Protein AF-A0A172TF04-F1 (afdb_monomer)

Sequence (91 aa):
MLFEHQVKLVANNLCDFLSLFLCLKELYILERFDFYKTKEELLDDYELNFRKSILEREDEISLFSTEMTSRIKLRTIEDAYDYIMDLRYAI

Organism: NCBI:txid1178515

Secondary structure (DSSP, 8-state):
-HHHHHHHHHHHHHHHHHHHHHHHS-SGGGGGGGG-SSHHHHHHHIIIIIHHHHHHTHHHHHHHHHHHHHHS-PPP-S-HHHHHHHHHH--

pLDDT: mean 91.33, std 9.55, range [47.34, 97.88]

Radius of gyration: 14.73 Å; Cα contacts (8 Å, |Δi|>4): 39; chains: 1; bounding box: 27×43×32 Å

Solvent-accessible surface area (backbone atoms only — not comparable to full-atom values): 5418 Å² total; per-residue (Å²): 106,81,62,60,55,52,54,49,48,54,52,48,55,51,36,51,52,54,28,45,34,72,69,60,70,49,67,74,57,66,81,48,52,88,75,45,89,48,68,65,54,46,51,54,47,38,62,74,74,41,44,66,68,41,61,78,38,41,70,61,53,50,51,52,52,50,57,46,60,76,75,42,93,58,61,88,63,93,46,64,61,63,52,52,51,52,56,65,73,73,109

Foldseek 3Di:
DVVVVVVVVVVQVVLVLVLLCVVLVDNVLVVVLVVDPDPVVSVVCSVPPPPVVCVVCVVVSVVVNVVCVVPDVHDHDPDSNVVVVCVVVVD

Mean predicted aligned error: 4.15 Å

Structure (mmCIF, N/CA/C/O backbone):
data_AF-A0A172TF04-F1
#
_entry.id   AF-A0A172TF04-F1
#
loop_
_atom_site.group_PDB
_atom_site.id
_atom_site.type_symbol
_atom_site.label_atom_id
_atom_site.label_alt_id
_atom_site.label_comp_id
_atom_site.label_asym_id
_atom_site.label_entity_id
_atom_site.label_seq_id
_atom_site.pdbx_PDB_ins_code
_atom_site.Cartn_x
_atom_site.Cartn_y
_atom_site.Cartn_z
_atom_site.occupancy
_atom_site.B_iso_or_equiv
_atom_site.auth_seq_id
_atom_site.auth_comp_id
_atom_site.auth_asym_id
_atom_site.auth_atom_id
_atom_site.pdbx_PDB_model_num
ATOM 1 N N . MET A 1 1 ? -13.338 -27.173 -11.797 1.00 47.34 1 MET A N 1
ATOM 2 C CA . MET A 1 1 ? -14.486 -26.715 -12.629 1.00 47.34 1 MET A CA 1
ATOM 3 C C . MET A 1 1 ? -14.139 -25.366 -13.256 1.00 47.34 1 MET A C 1
ATOM 5 O O . MET A 1 1 ? -13.439 -24.610 -12.598 1.00 47.34 1 MET A O 1
ATOM 9 N N . LEU A 1 2 ? -14.601 -25.033 -14.472 1.00 52.88 2 LEU A N 1
ATOM 10 C CA . LEU A 1 2 ? -14.273 -23.755 -15.148 1.00 52.88 2 LEU A CA 1
ATOM 11 C C . LEU A 1 2 ? -14.566 -22.524 -14.257 1.00 52.88 2 LEU A C 1
ATOM 13 O O . LEU A 1 2 ? -13.758 -21.605 -14.162 1.00 52.88 2 LEU A O 1
ATOM 17 N N . PHE A 1 3 ? -15.678 -22.570 -13.518 1.00 59.28 3 PHE A N 1
ATOM 18 C CA . PHE A 1 3 ? -16.104 -21.512 -12.596 1.00 59.28 3 PHE A CA 1
ATOM 19 C C . PHE A 1 3 ? -15.281 -21.430 -11.307 1.00 59.28 3 PHE A C 1
ATOM 21 O O . PHE A 1 3 ? -15.132 -20.356 -10.739 1.00 59.28 3 PHE A O 1
ATOM 28 N N . GLU A 1 4 ? -14.699 -22.539 -10.853 1.00 71.69 4 GLU A N 1
ATOM 29 C CA . GLU A 1 4 ? -13.856 -22.553 -9.652 1.00 71.69 4 GLU A CA 1
ATOM 30 C C . GLU A 1 4 ? -12.585 -21.719 -9.863 1.00 71.69 4 GLU A C 1
ATOM 32 O O . GLU A 1 4 ? -12.097 -21.073 -8.940 1.00 71.69 4 GLU A O 1
ATOM 37 N N . HIS A 1 5 ? -12.074 -21.694 -11.096 1.00 82.00 5 HIS A N 1
ATOM 38 C CA . HIS A 1 5 ? -10.925 -20.876 -11.462 1.00 82.00 5 HIS A CA 1
ATOM 39 C C . HIS A 1 5 ? -11.280 -19.383 -11.520 1.00 82.00 5 HIS A C 1
ATOM 41 O O . HIS A 1 5 ? -10.546 -18.561 -10.981 1.00 82.00 5 HIS A O 1
ATOM 47 N N . GLN A 1 6 ? -12.438 -19.037 -12.091 1.00 88.00 6 GLN A N 1
ATOM 48 C CA . GLN A 1 6 ? -12.910 -17.650 -12.178 1.00 88.00 6 GLN A CA 1
ATOM 49 C C . GLN A 1 6 ? -13.224 -17.055 -10.801 1.00 88.00 6 GLN A C 1
ATOM 51 O O . GLN A 1 6 ? -12.799 -15.944 -10.505 1.00 88.00 6 GLN A O 1
ATOM 56 N N . VAL A 1 7 ? -13.909 -17.804 -9.929 1.00 87.69 7 VAL A N 1
ATOM 57 C CA . VAL A 1 7 ? -14.205 -17.355 -8.558 1.00 87.69 7 VAL A CA 1
ATOM 58 C C . VAL A 1 7 ? -12.914 -17.122 -7.770 1.00 87.69 7 VAL A C 1
ATOM 60 O O . VAL A 1 7 ? -12.795 -16.108 -7.087 1.00 87.69 7 VAL A O 1
ATOM 63 N N . LYS A 1 8 ? -11.921 -18.014 -7.903 1.00 88.56 8 LYS A N 1
ATOM 64 C CA . LYS A 1 8 ? -10.602 -17.833 -7.274 1.00 88.56 8 LYS A CA 1
ATOM 65 C C . LYS A 1 8 ? -9.869 -16.605 -7.812 1.00 88.56 8 LYS A C 1
ATOM 67 O O . LYS A 1 8 ? -9.299 -15.865 -7.022 1.00 88.56 8 LYS A O 1
ATOM 72 N N . LEU A 1 9 ? -9.910 -16.364 -9.123 1.00 89.50 9 LEU A N 1
ATOM 73 C CA . LEU A 1 9 ? -9.296 -15.183 -9.735 1.00 89.50 9 LEU A CA 1
ATOM 74 C C . LEU A 1 9 ? -9.916 -13.885 -9.203 1.00 89.50 9 LEU A C 1
ATOM 76 O O . LEU A 1 9 ? -9.193 -12.987 -8.785 1.00 89.50 9 LEU A O 1
ATOM 80 N N . VAL A 1 10 ? -11.250 -13.811 -9.158 1.00 92.00 10 VAL A N 1
ATOM 81 C CA . VAL A 1 10 ? -11.965 -12.649 -8.607 1.00 92.00 10 VAL A CA 1
ATOM 82 C C . VAL A 1 10 ? -11.603 -12.433 -7.137 1.00 92.00 10 VAL A C 1
ATOM 84 O O . VAL A 1 10 ? -11.304 -11.308 -6.744 1.00 92.00 10 VAL A O 1
ATOM 87 N N . ALA A 1 11 ? -11.586 -13.501 -6.334 1.00 90.81 11 ALA A N 1
ATOM 88 C CA . ALA A 1 11 ? -11.216 -13.418 -4.924 1.00 90.81 11 ALA A CA 1
ATOM 89 C C . ALA A 1 11 ? -9.773 -12.923 -4.730 1.00 90.81 11 ALA A C 1
ATOM 91 O O . ALA A 1 11 ? -9.538 -12.060 -3.889 1.00 90.81 11 ALA A O 1
ATOM 92 N N . ASN A 1 12 ? -8.824 -13.420 -5.528 1.00 90.38 12 ASN A N 1
ATOM 93 C CA . ASN A 1 12 ? -7.426 -12.995 -5.462 1.00 90.38 12 ASN A CA 1
ATOM 94 C C . ASN A 1 12 ? -7.267 -11.518 -5.832 1.00 90.38 12 ASN A C 1
ATOM 96 O O . ASN A 1 12 ? -6.668 -10.772 -5.066 1.00 90.38 12 ASN A O 1
ATOM 100 N N . ASN A 1 13 ? -7.870 -11.077 -6.938 1.00 91.81 13 ASN A N 1
ATOM 101 C CA . ASN A 1 13 ? -7.793 -9.678 -7.361 1.00 91.81 13 ASN A CA 1
ATOM 102 C C . ASN A 1 13 ? -8.408 -8.734 -6.316 1.00 91.81 13 ASN A C 1
ATOM 104 O O . ASN A 1 13 ? -7.882 -7.650 -6.076 1.00 91.81 13 ASN A O 1
ATOM 108 N N . LEU A 1 14 ? -9.502 -9.149 -5.666 1.00 93.44 14 LEU A N 1
ATOM 109 C CA . LEU A 1 14 ? -10.100 -8.379 -4.578 1.00 93.44 14 LEU A CA 1
ATOM 110 C C . LEU A 1 14 ? -9.166 -8.306 -3.362 1.00 93.44 14 LEU A C 1
ATOM 112 O O . LEU A 1 14 ? -8.993 -7.232 -2.795 1.00 93.44 14 LEU A O 1
ATOM 116 N N . CYS A 1 15 ? -8.544 -9.421 -2.973 1.00 93.19 15 CYS A N 1
ATOM 117 C CA . CYS A 1 15 ? -7.554 -9.428 -1.896 1.00 93.19 15 CYS A CA 1
ATOM 118 C C . CYS A 1 15 ? -6.362 -8.520 -2.218 1.00 93.19 15 CYS A C 1
ATOM 120 O O . CYS A 1 15 ? -5.951 -7.751 -1.357 1.00 93.19 15 CYS A O 1
ATOM 122 N N . ASP A 1 16 ? -5.843 -8.565 -3.446 1.00 93.31 16 ASP A N 1
ATOM 123 C CA . ASP A 1 16 ? -4.737 -7.713 -3.890 1.00 93.31 16 ASP A CA 1
ATOM 124 C C . ASP A 1 16 ? -5.109 -6.230 -3.817 1.00 93.31 16 ASP A C 1
ATOM 126 O O . ASP A 1 16 ? -4.340 -5.421 -3.302 1.00 93.31 16 ASP A O 1
ATOM 130 N N . PHE A 1 17 ? -6.312 -5.878 -4.272 1.00 94.69 17 PHE A N 1
ATOM 131 C CA . PHE A 1 17 ? -6.832 -4.515 -4.208 1.00 94.69 17 PHE A CA 1
ATOM 132 C C . PHE A 1 17 ? -6.948 -3.999 -2.767 1.00 94.69 17 PHE A C 1
ATOM 134 O O . PHE A 1 17 ? -6.522 -2.885 -2.464 1.00 94.69 17 PHE A O 1
ATOM 141 N N . LEU A 1 18 ? -7.479 -4.818 -1.855 1.00 95.00 18 LEU A N 1
ATOM 142 C CA . LEU A 1 18 ? -7.584 -4.461 -0.438 1.00 95.00 18 LEU A CA 1
ATOM 143 C C . LEU A 1 18 ? -6.206 -4.370 0.238 1.00 95.00 18 LEU A C 1
ATOM 145 O O . LEU A 1 18 ? -5.985 -3.486 1.064 1.00 95.00 18 LEU A O 1
ATOM 149 N N . SER A 1 19 ? -5.261 -5.236 -0.131 1.00 95.44 19 SER A N 1
ATOM 150 C CA . SER A 1 19 ? -3.871 -5.141 0.324 1.00 95.44 19 SER A CA 1
ATOM 151 C C . SER A 1 19 ? -3.195 -3.862 -0.175 1.00 95.44 19 SER A C 1
ATOM 153 O O . SER A 1 19 ? -2.517 -3.197 0.602 1.00 95.44 19 SER A O 1
ATOM 155 N N . LEU A 1 20 ? -3.420 -3.470 -1.431 1.00 95.56 20 LEU A N 1
ATOM 156 C CA . LEU A 1 20 ? -2.921 -2.207 -1.979 1.00 95.56 20 LEU A CA 1
ATOM 157 C C . LEU A 1 20 ? -3.494 -0.998 -1.239 1.00 95.56 20 LEU A C 1
ATOM 159 O O . LEU A 1 20 ? -2.748 -0.071 -0.923 1.00 95.56 20 LEU A O 1
ATOM 163 N N . PHE A 1 21 ? -4.786 -1.025 -0.894 1.00 95.38 21 PHE A N 1
ATOM 164 C CA . PHE A 1 21 ? -5.375 -0.000 -0.033 1.00 95.38 21 PHE A CA 1
ATOM 165 C C . PHE A 1 21 ? -4.663 0.087 1.322 1.00 95.38 21 PHE A C 1
ATOM 167 O O . PHE A 1 21 ? -4.405 1.189 1.788 1.00 95.38 21 PHE A O 1
ATOM 174 N N . LEU A 1 22 ? -4.305 -1.034 1.957 1.00 94.69 22 LEU A N 1
ATOM 175 C CA . LEU A 1 22 ? -3.581 -0.991 3.236 1.00 94.69 22 LEU A CA 1
ATOM 176 C C . LEU A 1 22 ? -2.197 -0.343 3.117 1.00 94.69 22 LEU A C 1
ATOM 178 O O . LEU A 1 22 ? -1.773 0.356 4.038 1.00 94.69 22 LEU A O 1
ATOM 182 N N . CYS A 1 23 ? -1.503 -0.560 1.999 1.00 94.94 23 CYS A N 1
ATOM 183 C CA . CYS A 1 23 ? -0.200 0.050 1.743 1.00 94.94 23 CYS A CA 1
ATOM 184 C C . CYS A 1 23 ? -0.319 1.555 1.477 1.00 94.94 23 CYS A C 1
ATOM 186 O O . CYS A 1 23 ? 0.437 2.348 2.032 1.00 94.94 23 CYS A O 1
ATOM 188 N N . LEU A 1 24 ? -1.259 1.938 0.613 1.00 95.50 24 LEU A N 1
ATOM 189 C CA . LEU A 1 24 ? -1.341 3.285 0.048 1.00 95.50 24 LEU A CA 1
ATOM 190 C C . LEU A 1 24 ? -2.281 4.203 0.829 1.00 95.50 24 LEU A C 1
ATOM 192 O O . LEU A 1 24 ? -2.146 5.416 0.759 1.00 95.50 24 LEU A O 1
ATOM 196 N N . LYS A 1 25 ? -3.261 3.645 1.543 1.00 95.69 25 LYS A N 1
ATOM 197 C CA . LYS A 1 25 ? -4.332 4.355 2.269 1.00 95.69 25 LYS A CA 1
ATOM 198 C C . LYS A 1 25 ? -5.186 5.294 1.403 1.00 95.69 25 LYS A C 1
ATOM 200 O O . LYS A 1 25 ? -6.060 5.986 1.916 1.00 95.69 25 LYS A O 1
ATOM 205 N N . GLU A 1 26 ? -4.959 5.290 0.094 1.00 94.56 26 GLU A N 1
ATOM 206 C CA . GLU A 1 26 ? -5.632 6.106 -0.902 1.00 94.56 26 GLU A CA 1
ATOM 207 C C . GLU A 1 26 ? -5.634 5.353 -2.234 1.00 94.56 26 GLU A C 1
ATOM 209 O O . GLU A 1 26 ? -4.582 4.986 -2.749 1.00 94.56 26 GLU A O 1
ATOM 214 N N . LEU A 1 27 ? -6.821 5.081 -2.775 1.00 91.38 27 LEU A N 1
ATOM 215 C CA . LEU A 1 27 ? -6.986 4.283 -3.992 1.00 91.38 27 LEU A CA 1
ATOM 216 C C . LEU A 1 27 ? -6.859 5.124 -5.257 1.00 91.38 27 LEU A C 1
ATOM 218 O O . LEU A 1 27 ? -6.448 4.591 -6.285 1.00 91.38 27 LEU A O 1
ATOM 222 N N . TYR A 1 28 ? -7.152 6.428 -5.194 1.00 92.06 28 TYR A N 1
ATOM 223 C CA . TYR A 1 28 ? -7.033 7.312 -6.360 1.00 92.06 28 TYR A CA 1
ATOM 224 C C . TYR A 1 28 ? -5.593 7.423 -6.879 1.00 92.06 28 TYR A C 1
ATOM 226 O O . TYR A 1 28 ? -5.377 7.773 -8.037 1.00 92.06 28 TYR A O 1
ATOM 234 N N . ILE A 1 29 ? -4.595 7.067 -6.065 1.00 94.81 29 ILE A N 1
ATOM 235 C CA . ILE A 1 29 ? -3.204 6.983 -6.518 1.00 94.81 29 ILE A CA 1
ATOM 236 C C . ILE A 1 29 ? -3.006 5.911 -7.605 1.00 94.81 29 ILE A C 1
ATOM 238 O O . ILE A 1 29 ? -2.130 6.058 -8.455 1.00 94.81 29 ILE A O 1
ATOM 242 N N . LEU A 1 30 ? -3.845 4.865 -7.639 1.00 93.38 30 LEU A N 1
ATOM 243 C CA . LEU A 1 30 ? -3.778 3.808 -8.653 1.00 93.38 30 LEU A CA 1
ATOM 244 C C . LEU A 1 30 ? -4.077 4.342 -10.060 1.00 93.38 30 LEU A C 1
ATOM 246 O O . LEU A 1 30 ? -3.491 3.865 -11.026 1.00 93.38 30 LEU A O 1
ATOM 250 N N . GLU A 1 31 ? -4.916 5.374 -10.188 1.00 93.12 31 GLU A N 1
ATOM 251 C CA . GLU A 1 31 ? -5.211 6.025 -11.477 1.00 93.12 31 GLU A CA 1
ATOM 252 C C . GLU A 1 31 ? -4.018 6.823 -12.025 1.00 93.12 31 GLU A C 1
ATOM 254 O O . GLU A 1 31 ? -3.997 7.212 -13.192 1.00 93.12 31 GLU A O 1
ATOM 259 N N . ARG A 1 32 ? -3.014 7.080 -11.182 1.00 93.81 32 ARG A N 1
ATOM 260 C CA . ARG A 1 32 ? -1.835 7.889 -11.507 1.00 93.81 32 ARG A CA 1
ATOM 261 C C . ARG A 1 32 ? -0.578 7.046 -11.703 1.00 93.81 32 ARG A C 1
ATOM 263 O O . ARG A 1 32 ? 0.454 7.589 -12.091 1.00 93.81 32 ARG A O 1
ATOM 270 N N . PHE A 1 33 ? -0.668 5.727 -11.510 1.00 92.25 33 PHE A N 1
ATOM 271 C CA . PHE A 1 33 ? 0.479 4.822 -11.590 1.00 92.25 33 PHE A CA 1
ATOM 272 C C . PHE A 1 33 ? 1.151 4.783 -12.963 1.00 92.25 33 PHE A C 1
ATOM 274 O O . PHE A 1 33 ? 2.336 4.470 -13.069 1.00 92.25 33 PHE A O 1
ATOM 281 N N . ASP A 1 34 ? 0.426 5.119 -14.029 1.00 90.19 34 ASP A N 1
ATOM 282 C CA . ASP A 1 34 ? 0.978 5.231 -15.385 1.00 90.19 34 ASP A CA 1
ATOM 283 C C . ASP A 1 34 ? 1.947 6.406 -15.555 1.00 90.19 34 ASP A C 1
ATOM 285 O O . ASP A 1 34 ? 2.746 6.412 -16.491 1.00 90.19 34 ASP A O 1
ATOM 289 N N . PHE A 1 35 ? 1.931 7.373 -14.636 1.00 91.81 35 PHE A N 1
ATOM 290 C CA . PHE A 1 35 ? 2.860 8.498 -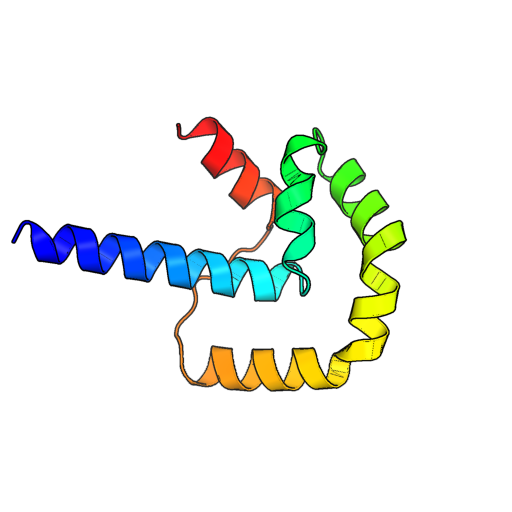14.651 1.00 91.81 35 PHE A CA 1
ATOM 291 C C . PHE A 1 35 ? 4.173 8.204 -13.924 1.00 91.81 35 PHE A C 1
ATOM 293 O O . PHE A 1 35 ? 5.170 8.851 -14.239 1.00 91.81 35 PHE A O 1
ATOM 300 N N . TYR A 1 36 ? 4.191 7.237 -12.999 1.00 94.56 36 TYR A N 1
ATOM 301 C CA . TYR A 1 36 ? 5.384 6.899 -12.226 1.00 94.56 36 TYR A CA 1
ATOM 302 C C . TYR A 1 36 ? 6.276 5.919 -12.999 1.00 94.56 36 TYR A C 1
ATOM 304 O O . TYR A 1 36 ? 5.881 4.801 -13.344 1.00 94.56 36 TYR A O 1
ATOM 312 N N . LYS A 1 37 ? 7.502 6.355 -13.265 1.00 93.56 37 LYS A N 1
ATOM 313 C CA . LYS A 1 37 ? 8.612 5.584 -13.835 1.00 93.56 37 LYS A CA 1
ATOM 314 C C . LYS A 1 37 ? 9.591 5.123 -12.767 1.00 93.56 37 LYS A C 1
ATOM 316 O O . LYS A 1 37 ? 10.326 4.163 -13.002 1.00 93.56 37 LYS A O 1
ATOM 321 N N . THR A 1 38 ? 9.636 5.827 -11.639 1.00 95.88 38 THR A N 1
ATOM 322 C CA . THR A 1 38 ? 10.441 5.450 -10.478 1.00 95.88 38 THR A CA 1
ATOM 323 C C . THR A 1 38 ? 9.613 5.498 -9.200 1.00 95.88 38 THR A C 1
ATOM 325 O O . THR A 1 38 ? 8.550 6.120 -9.134 1.00 95.88 38 THR A O 1
ATOM 328 N N . LYS A 1 39 ? 10.118 4.830 -8.163 1.00 96.25 39 LYS A N 1
ATOM 329 C CA . LYS A 1 39 ? 9.499 4.816 -6.839 1.00 96.25 39 LYS A CA 1
ATOM 330 C C . LYS A 1 39 ? 9.520 6.198 -6.188 1.00 96.25 39 LYS A C 1
ATOM 332 O O . LYS A 1 39 ? 8.587 6.561 -5.484 1.00 96.25 39 LYS A O 1
ATOM 337 N N . GLU A 1 40 ? 10.567 6.976 -6.438 1.00 97.69 40 GLU A N 1
ATOM 338 C CA . GLU A 1 40 ? 10.697 8.349 -5.950 1.00 97.69 40 GLU A CA 1
ATOM 339 C C . GLU A 1 40 ? 9.584 9.240 -6.505 1.00 97.69 40 GLU A C 1
ATOM 341 O O . GLU A 1 40 ? 8.989 9.990 -5.743 1.00 97.69 40 GLU A O 1
ATOM 346 N N . GLU A 1 41 ? 9.225 9.096 -7.785 1.00 97.56 41 GLU A N 1
ATOM 347 C CA . GLU A 1 41 ? 8.118 9.857 -8.381 1.00 97.56 41 GLU A CA 1
ATOM 348 C C . GLU A 1 41 ? 6.771 9.547 -7.704 1.00 97.56 41 GLU A C 1
ATOM 350 O O . GLU A 1 41 ? 5.974 10.459 -7.479 1.00 97.56 41 GLU A O 1
ATOM 355 N N . LEU A 1 42 ? 6.528 8.282 -7.332 1.00 97.06 42 LEU A N 1
ATOM 356 C CA . LEU A 1 42 ? 5.358 7.900 -6.533 1.00 97.06 42 LEU A CA 1
ATOM 357 C C . LEU A 1 42 ? 5.394 8.558 -5.148 1.00 97.06 42 LEU A C 1
ATOM 359 O O . LEU A 1 42 ? 4.377 9.079 -4.696 1.00 97.06 42 LEU A O 1
ATOM 363 N N . LEU A 1 43 ? 6.535 8.503 -4.457 1.00 97.06 43 LEU A N 1
ATOM 364 C CA . LEU A 1 43 ? 6.673 9.039 -3.100 1.00 97.06 43 LEU A CA 1
ATOM 365 C C . LEU A 1 43 ? 6.515 10.562 -3.070 1.00 97.06 43 LEU A C 1
ATOM 367 O O . LEU A 1 43 ? 5.799 11.081 -2.215 1.00 97.06 43 LEU A O 1
ATOM 371 N N . ASP A 1 44 ? 7.123 11.267 -4.022 1.00 97.88 44 ASP A N 1
ATOM 372 C CA . ASP A 1 44 ? 6.987 12.715 -4.158 1.00 97.88 44 ASP A CA 1
ATOM 373 C C . ASP A 1 44 ? 5.520 13.097 -4.385 1.00 97.88 44 ASP A C 1
ATOM 375 O O . ASP A 1 44 ? 4.991 13.995 -3.727 1.00 97.88 44 ASP A O 1
ATOM 379 N N . ASP A 1 45 ? 4.825 12.380 -5.269 1.00 97.06 45 ASP A N 1
ATOM 380 C CA . ASP A 1 45 ? 3.413 12.622 -5.540 1.00 97.06 45 ASP A CA 1
ATOM 381 C C . ASP A 1 45 ? 2.502 12.275 -4.352 1.00 97.06 45 ASP A C 1
ATOM 383 O O . ASP A 1 45 ? 1.552 13.007 -4.056 1.00 97.06 45 ASP A O 1
ATOM 387 N N . TYR A 1 46 ? 2.814 11.188 -3.645 1.00 97.12 46 TYR A N 1
ATOM 388 C CA . TYR A 1 46 ? 2.152 10.786 -2.408 1.00 97.12 46 TYR A CA 1
ATOM 389 C C . TYR A 1 46 ? 2.215 11.896 -1.359 1.00 97.12 46 TYR A C 1
ATOM 391 O O . TYR A 1 46 ? 1.181 12.321 -0.831 1.00 97.12 46 TYR A O 1
ATOM 399 N N . GLU A 1 47 ? 3.416 12.406 -1.094 1.00 97.62 47 GLU A N 1
ATOM 400 C CA . GLU A 1 47 ? 3.640 13.483 -0.134 1.00 97.62 47 GLU A CA 1
ATOM 401 C C . GLU A 1 47 ? 2.924 14.773 -0.546 1.00 97.62 47 GLU A C 1
ATOM 403 O O . GLU A 1 47 ? 2.315 15.436 0.299 1.00 97.62 47 GLU A O 1
ATOM 408 N N . LEU A 1 48 ? 2.957 15.118 -1.836 1.00 97.38 48 LEU A N 1
ATOM 409 C CA . LEU A 1 48 ? 2.431 16.390 -2.326 1.00 97.38 48 LEU A CA 1
ATOM 410 C C . LEU A 1 48 ? 0.899 16.415 -2.423 1.00 97.38 48 LEU A C 1
ATOM 412 O O . LEU A 1 48 ? 0.287 17.442 -2.127 1.00 97.38 48 LEU A O 1
ATOM 416 N N . ASN A 1 49 ? 0.278 15.307 -2.839 1.00 96.56 49 ASN A N 1
ATOM 417 C CA . ASN A 1 49 ? -1.131 15.293 -3.246 1.00 96.56 49 ASN A CA 1
ATOM 418 C C . ASN A 1 49 ? -2.049 14.453 -2.353 1.00 96.56 49 ASN A C 1
ATOM 420 O O . ASN A 1 49 ? -3.254 14.702 -2.334 1.00 96.56 49 ASN A O 1
ATOM 424 N N . PHE A 1 50 ? -1.517 13.489 -1.598 1.00 96.50 50 PHE A N 1
ATOM 425 C CA . PHE A 1 50 ? -2.348 12.517 -0.879 1.00 96.50 50 PHE A CA 1
ATOM 426 C C . PHE A 1 50 ? -2.129 12.529 0.632 1.00 96.50 50 PHE A C 1
ATOM 428 O O . PHE A 1 50 ? -3.079 12.382 1.400 1.00 96.50 50 PHE A O 1
ATOM 435 N N . ARG A 1 51 ? -0.904 12.782 1.097 1.00 97.12 51 ARG A N 1
ATOM 436 C CA . ARG A 1 51 ? -0.571 12.668 2.520 1.00 97.12 51 ARG A CA 1
ATOM 437 C C . ARG A 1 51 ? -1.463 13.502 3.434 1.00 97.12 51 ARG A C 1
ATOM 439 O O . ARG A 1 51 ? -1.888 13.009 4.475 1.00 97.12 51 ARG A O 1
ATOM 446 N N . LYS A 1 52 ? -1.758 14.751 3.066 1.00 97.31 52 LYS A N 1
ATOM 447 C CA . LYS A 1 52 ? -2.593 15.630 3.897 1.00 97.31 52 LYS A CA 1
ATOM 448 C C . L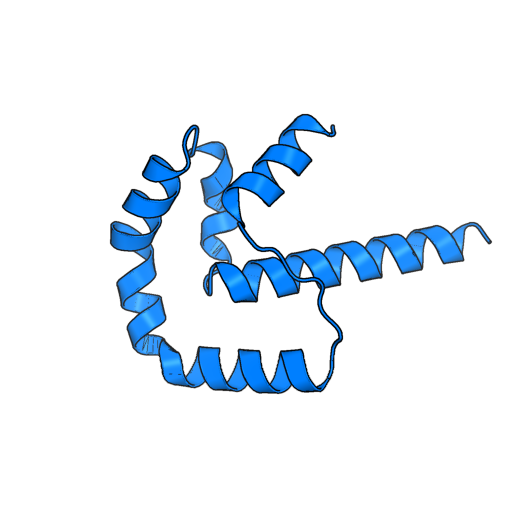YS A 1 52 ? -3.996 15.049 4.106 1.00 97.31 52 LYS A C 1
ATOM 450 O O . LYS A 1 52 ? -4.442 14.967 5.245 1.00 97.31 52 LYS A O 1
ATOM 455 N N . SER A 1 53 ? -4.663 14.612 3.038 1.00 95.81 53 SER A N 1
ATOM 456 C CA . SER A 1 53 ? -6.023 14.061 3.126 1.00 95.81 53 SER A CA 1
ATOM 457 C C . SER A 1 53 ? -6.060 12.692 3.811 1.00 95.81 53 SER A C 1
ATOM 459 O O . SER A 1 53 ? -7.072 12.327 4.407 1.00 95.81 53 SER A O 1
ATOM 461 N N . ILE A 1 54 ? -4.970 11.923 3.733 1.00 96.81 54 ILE A N 1
ATOM 462 C CA . ILE A 1 54 ? -4.807 10.669 4.477 1.00 96.81 54 ILE A CA 1
ATOM 463 C C . ILE A 1 54 ? -4.681 10.957 5.975 1.00 96.81 54 ILE A C 1
ATOM 465 O O . ILE A 1 54 ? -5.371 10.321 6.764 1.00 96.81 54 ILE A O 1
ATOM 469 N N . LEU A 1 55 ? -3.855 11.933 6.370 1.00 97.38 55 LEU A N 1
ATOM 470 C CA . LEU A 1 55 ? -3.702 12.331 7.775 1.00 97.38 55 LEU A CA 1
ATOM 471 C C . LEU A 1 55 ? -5.009 12.878 8.362 1.00 97.38 55 LEU A C 1
ATOM 473 O O . LEU A 1 55 ? -5.368 12.541 9.483 1.00 97.38 55 LEU A O 1
ATOM 477 N N . GLU A 1 56 ? -5.758 13.673 7.595 1.00 97.88 56 GLU A N 1
ATOM 478 C CA . GLU A 1 56 ? -7.069 14.192 8.017 1.00 97.88 56 GLU A CA 1
ATOM 479 C C . GLU A 1 56 ? -8.111 13.084 8.264 1.00 97.88 56 GLU A C 1
ATOM 481 O O . GLU A 1 56 ? -9.068 13.307 9.002 1.00 97.88 56 GLU A O 1
ATOM 486 N N . ARG A 1 57 ? -7.922 11.893 7.679 1.00 96.56 57 ARG A N 1
ATOM 487 C CA . ARG A 1 57 ? -8.815 10.726 7.800 1.00 96.56 57 ARG A CA 1
ATOM 488 C C . ARG A 1 57 ? -8.151 9.542 8.509 1.00 96.56 57 ARG A C 1
ATOM 490 O O . ARG A 1 57 ? -8.624 8.413 8.385 1.00 96.56 57 ARG A O 1
ATOM 497 N N . GLU A 1 58 ? -7.048 9.763 9.224 1.00 96.31 58 GLU A N 1
ATOM 498 C CA . GLU A 1 58 ? -6.229 8.675 9.767 1.00 96.31 58 GLU A CA 1
ATOM 499 C C . GLU A 1 58 ? -7.025 7.760 10.707 1.00 96.31 58 GLU A C 1
ATOM 501 O O . GLU A 1 58 ? -6.924 6.538 10.593 1.00 96.31 58 GLU A O 1
ATOM 506 N N . ASP A 1 59 ? -7.875 8.331 11.562 1.00 97.00 59 ASP A N 1
A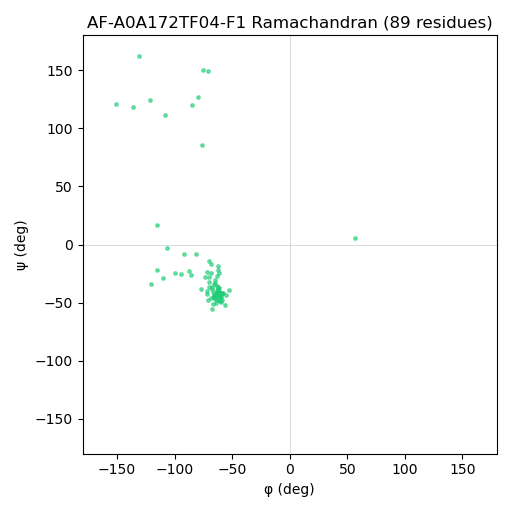TOM 507 C CA . ASP A 1 59 ? -8.722 7.572 12.487 1.00 97.00 59 ASP A CA 1
ATOM 508 C C . ASP A 1 59 ? -9.712 6.658 11.746 1.00 97.00 59 ASP A C 1
ATOM 510 O O . ASP A 1 59 ? -9.863 5.482 12.085 1.00 97.00 59 ASP A O 1
ATOM 514 N N . GLU A 1 60 ? -10.352 7.172 10.693 1.00 96.44 60 GLU A N 1
ATOM 515 C CA . GLU A 1 60 ? -11.300 6.416 9.866 1.00 96.44 60 GLU A CA 1
ATOM 516 C C . GLU A 1 60 ? -10.592 5.289 9.106 1.00 96.44 60 GLU A C 1
ATOM 518 O O . GLU A 1 60 ? -11.044 4.140 9.107 1.00 96.44 60 GLU A O 1
ATOM 523 N N . ILE A 1 61 ? -9.444 5.603 8.499 1.00 96.38 61 ILE A N 1
ATOM 524 C CA . ILE A 1 61 ? -8.611 4.644 7.770 1.00 96.38 61 ILE A CA 1
ATOM 525 C C . ILE A 1 61 ? -8.099 3.557 8.719 1.00 96.38 61 ILE A C 1
ATOM 527 O O . ILE A 1 61 ? -8.099 2.379 8.357 1.00 96.38 61 ILE A O 1
ATOM 531 N N . SER A 1 62 ? -7.685 3.923 9.932 1.00 96.00 62 SER A N 1
ATOM 532 C CA . SER A 1 62 ? -7.188 2.999 10.954 1.00 96.00 62 SER A CA 1
ATOM 533 C C . SER A 1 62 ? -8.283 2.049 11.439 1.00 96.00 62 SER A C 1
ATOM 535 O O . SER A 1 62 ? -8.075 0.830 11.492 1.00 96.00 62 SER A O 1
ATOM 537 N N . LEU A 1 63 ? -9.480 2.579 11.711 1.00 96.19 63 LEU A N 1
ATOM 538 C CA . LEU A 1 63 ? -10.647 1.778 12.072 1.00 96.19 63 LEU A CA 1
ATOM 539 C C . LEU A 1 63 ? -10.994 0.783 10.958 1.00 96.19 63 LEU A C 1
ATOM 541 O O . LEU A 1 63 ? -11.126 -0.415 11.214 1.00 96.19 63 LEU A O 1
ATOM 545 N N . PHE A 1 64 ? -11.082 1.261 9.715 1.00 93.44 64 PHE A N 1
ATOM 546 C CA . PHE A 1 64 ? -11.389 0.416 8.565 1.00 93.44 64 PHE A CA 1
ATOM 547 C C . PHE A 1 64 ? -10.317 -0.659 8.335 1.00 93.44 64 PHE A C 1
ATOM 549 O O . PHE A 1 64 ? -10.645 -1.829 8.144 1.00 93.44 64 PHE A O 1
ATOM 556 N N . SER A 1 65 ? -9.037 -0.292 8.417 1.00 94.31 65 SER A N 1
ATOM 557 C CA . SER A 1 65 ? -7.910 -1.219 8.248 1.00 94.31 65 SER A CA 1
ATOM 558 C C . SER A 1 65 ? -7.916 -2.318 9.311 1.00 94.31 65 SER A C 1
ATOM 560 O O . SER A 1 65 ? -7.683 -3.490 9.003 1.00 94.31 65 SER A O 1
ATOM 562 N N . THR A 1 66 ? -8.234 -1.960 10.556 1.00 95.19 66 T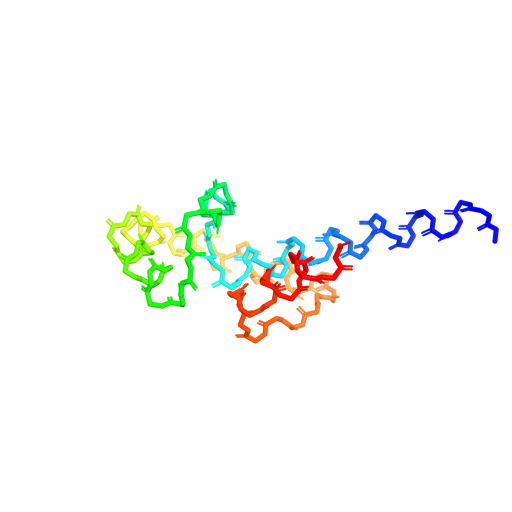HR A N 1
ATOM 563 C CA . THR A 1 66 ? -8.332 -2.904 11.676 1.00 95.19 66 THR A CA 1
ATOM 564 C C . THR A 1 66 ? -9.493 -3.876 11.479 1.00 95.19 66 THR A C 1
ATOM 566 O O . THR A 1 66 ? -9.304 -5.093 11.523 1.00 95.19 66 THR A O 1
ATOM 569 N N . GLU A 1 67 ? -10.691 -3.366 11.190 1.00 94.50 67 GLU A N 1
ATOM 570 C CA . GLU A 1 67 ? -11.863 -4.213 10.948 1.00 94.50 67 GLU A CA 1
ATOM 571 C C . GLU A 1 67 ? -11.652 -5.144 9.750 1.00 94.50 67 GLU A C 1
ATOM 573 O O . GLU A 1 67 ? -11.965 -6.335 9.823 1.00 94.50 67 GLU A O 1
ATOM 578 N N . MET A 1 68 ? -11.059 -4.636 8.670 1.00 93.25 68 MET A N 1
ATOM 579 C CA . MET A 1 68 ? -10.777 -5.413 7.468 1.00 93.25 68 MET A CA 1
ATOM 580 C C . MET A 1 68 ? -9.783 -6.549 7.736 1.00 93.25 68 MET A C 1
ATOM 582 O O . MET A 1 68 ? -10.068 -7.705 7.413 1.00 93.25 68 MET A O 1
ATOM 586 N N . THR A 1 69 ? -8.645 -6.250 8.366 1.00 92.94 69 THR A N 1
ATOM 587 C CA . THR A 1 69 ? -7.603 -7.251 8.663 1.00 92.94 69 THR A CA 1
ATOM 588 C C . THR A 1 69 ? -8.036 -8.276 9.714 1.00 92.94 69 THR A C 1
ATOM 590 O O . THR A 1 69 ? -7.554 -9.407 9.695 1.00 92.94 69 THR A O 1
ATOM 593 N N . SER A 1 70 ? -8.996 -7.939 10.584 1.00 94.44 70 SER A N 1
ATOM 594 C CA . SER A 1 70 ? -9.568 -8.887 11.552 1.00 94.44 70 SER A CA 1
ATOM 595 C C . SER A 1 70 ? -10.475 -9.954 10.918 1.00 94.44 70 SER A C 1
ATOM 597 O O . SER A 1 70 ? -10.657 -11.031 11.487 1.00 94.44 70 SER A O 1
ATOM 599 N N . ARG A 1 71 ? -11.046 -9.672 9.737 1.00 92.81 71 ARG A N 1
ATOM 600 C CA . ARG A 1 71 ? -12.059 -10.519 9.075 1.00 92.81 71 ARG A CA 1
ATOM 601 C C . ARG A 1 71 ? -11.542 -11.209 7.822 1.00 92.81 71 ARG A C 1
ATOM 603 O O . ARG A 1 71 ? -12.042 -12.274 7.463 1.00 92.81 71 ARG A O 1
ATOM 610 N N . ILE A 1 72 ? -10.578 -10.598 7.140 1.00 90.12 72 ILE A N 1
ATOM 611 C CA . ILE A 1 72 ? -10.073 -11.059 5.851 1.00 90.12 72 ILE A CA 1
ATOM 612 C C . ILE A 1 72 ? -8.580 -11.329 5.983 1.00 90.12 72 ILE A C 1
ATOM 614 O O . ILE A 1 72 ? -7.800 -10.448 6.340 1.00 90.12 72 ILE A O 1
ATOM 618 N N . LYS A 1 73 ? -8.167 -12.554 5.641 1.00 89.44 73 LYS A N 1
ATOM 619 C CA . LYS A 1 73 ? -6.749 -12.895 5.529 1.00 89.44 73 LYS A CA 1
ATOM 620 C C . LYS A 1 73 ? -6.199 -12.326 4.224 1.00 89.44 73 LYS A C 1
ATOM 622 O O . LYS A 1 73 ? -6.182 -13.004 3.198 1.00 89.44 73 LYS A O 1
ATOM 627 N N . LEU A 1 74 ? -5.786 -11.069 4.283 1.00 90.06 74 LEU A N 1
ATOM 628 C CA . LEU A 1 74 ? -5.148 -10.380 3.173 1.00 90.06 74 LEU A CA 1
ATOM 629 C C . LEU A 1 74 ? -3.702 -10.848 3.005 1.00 90.06 74 LEU A C 1
ATOM 631 O O . LEU A 1 74 ? -3.036 -11.244 3.965 1.00 90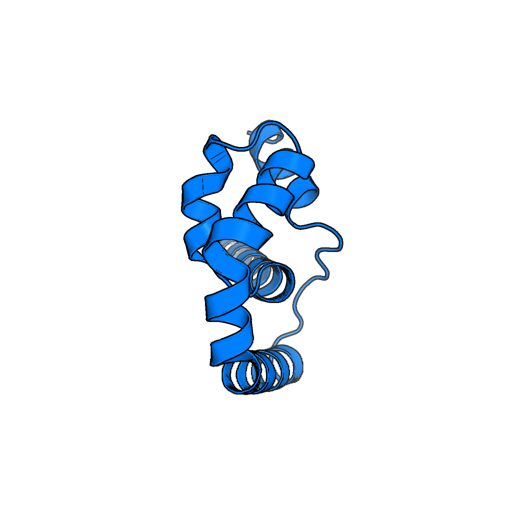.06 74 LEU A O 1
ATOM 635 N N . ARG A 1 75 ? -3.219 -10.815 1.763 1.00 88.38 75 ARG A N 1
ATOM 636 C CA . ARG A 1 75 ? -1.795 -11.007 1.479 1.00 88.38 75 ARG A CA 1
ATOM 637 C C . ARG A 1 75 ? -1.018 -9.785 1.961 1.00 88.38 75 ARG A C 1
ATOM 639 O O . ARG A 1 75 ? -1.515 -8.661 1.889 1.00 88.38 75 ARG A O 1
ATOM 646 N N . THR A 1 76 ? 0.222 -9.991 2.371 1.00 89.56 76 THR A N 1
ATOM 647 C CA . THR A 1 76 ? 1.137 -8.876 2.604 1.00 89.56 76 THR A CA 1
ATOM 648 C C . THR A 1 76 ? 1.693 -8.409 1.264 1.00 89.56 76 THR A C 1
ATOM 650 O O . THR A 1 76 ? 2.201 -9.218 0.486 1.00 89.56 76 THR A O 1
ATOM 653 N N . ILE A 1 77 ? 1.566 -7.115 0.989 1.00 94.38 77 ILE A N 1
ATOM 654 C CA . ILE A 1 77 ? 2.310 -6.423 -0.063 1.00 94.38 77 ILE A CA 1
ATOM 655 C C . ILE A 1 77 ? 3.322 -5.552 0.677 1.00 94.38 77 ILE A C 1
ATOM 657 O O . ILE A 1 77 ? 2.935 -4.651 1.415 1.00 94.38 77 ILE A O 1
ATOM 661 N N . GLU 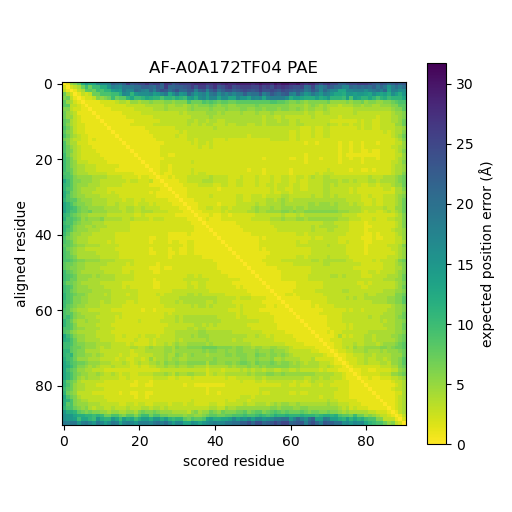A 1 78 ? 4.605 -5.892 0.564 1.00 91.06 78 GLU A N 1
ATOM 662 C CA . GLU A 1 78 ? 5.674 -5.153 1.249 1.00 91.06 78 GLU A CA 1
ATOM 663 C C . GLU A 1 78 ? 5.888 -3.785 0.607 1.00 91.06 78 GLU A C 1
ATOM 665 O O . GLU A 1 78 ? 6.051 -2.789 1.308 1.00 91.06 78 GLU A O 1
ATOM 670 N N . ASP A 1 79 ? 5.815 -3.745 -0.723 1.00 94.12 79 ASP A N 1
ATOM 671 C CA . ASP A 1 79 ? 5.981 -2.537 -1.505 1.00 94.12 79 ASP A CA 1
ATOM 672 C C . ASP A 1 79 ? 4.928 -2.450 -2.613 1.00 94.12 79 ASP A C 1
ATOM 674 O O . ASP A 1 79 ? 4.842 -3.315 -3.486 1.00 94.12 79 ASP A O 1
ATOM 678 N N . ALA A 1 80 ? 4.092 -1.413 -2.554 1.00 94.25 80 ALA A N 1
ATOM 679 C CA . ALA A 1 80 ? 3.017 -1.223 -3.521 1.00 94.25 80 ALA A CA 1
ATOM 680 C C . ALA A 1 80 ? 3.539 -0.844 -4.913 1.00 94.25 80 ALA A C 1
ATOM 682 O O . ALA A 1 80 ? 2.925 -1.229 -5.907 1.00 94.25 80 ALA A O 1
ATOM 683 N N . TYR A 1 81 ? 4.657 -0.112 -4.991 1.00 95.56 81 TYR A N 1
ATOM 684 C CA . TYR A 1 81 ? 5.253 0.271 -6.266 1.00 95.56 81 TYR A CA 1
ATOM 685 C C . TYR A 1 81 ? 5.795 -0.957 -6.982 1.00 95.56 81 TYR A C 1
ATOM 687 O O . TYR A 1 81 ? 5.365 -1.242 -8.099 1.00 95.56 81 TYR A O 1
ATOM 695 N N . ASP A 1 82 ? 6.665 -1.716 -6.314 1.00 94.88 82 ASP A N 1
ATOM 696 C CA . ASP A 1 82 ? 7.279 -2.905 -6.907 1.00 94.88 82 ASP A CA 1
ATOM 697 C C . ASP A 1 82 ? 6.199 -3.915 -7.317 1.00 94.88 82 ASP A C 1
ATOM 699 O O . ASP A 1 82 ? 6.212 -4.423 -8.436 1.00 94.88 82 ASP A O 1
ATOM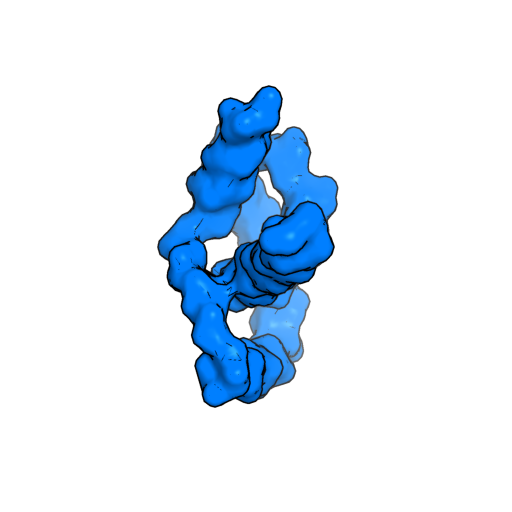 703 N N . TYR A 1 83 ? 5.179 -4.106 -6.471 1.00 94.62 83 TYR A N 1
ATOM 704 C CA . TYR A 1 83 ? 4.059 -4.990 -6.779 1.00 94.62 83 TYR A CA 1
ATOM 705 C C . TYR A 1 83 ? 3.296 -4.599 -8.054 1.00 94.62 83 TYR A C 1
ATOM 707 O O . TYR A 1 83 ? 3.006 -5.451 -8.895 1.00 94.62 83 TYR A O 1
ATOM 715 N N . ILE A 1 84 ? 2.945 -3.319 -8.210 1.00 93.44 84 ILE A N 1
ATOM 716 C CA . ILE A 1 84 ? 2.196 -2.851 -9.384 1.00 93.44 84 ILE A CA 1
ATOM 717 C C . ILE A 1 84 ? 3.076 -2.882 -10.638 1.00 93.44 84 ILE A C 1
ATOM 719 O O . ILE A 1 84 ? 2.594 -3.229 -11.719 1.00 93.44 84 ILE A O 1
ATOM 723 N N . MET A 1 85 ? 4.365 -2.568 -10.509 1.00 91.94 85 MET A N 1
ATOM 724 C CA . MET A 1 85 ? 5.302 -2.640 -11.628 1.00 91.94 85 MET A CA 1
ATOM 725 C C . MET A 1 85 ? 5.516 -4.081 -12.099 1.00 91.94 85 MET A C 1
ATOM 727 O O . MET A 1 85 ? 5.491 -4.323 -13.305 1.00 91.94 85 MET A O 1
ATOM 731 N N . ASP A 1 86 ? 5.625 -5.046 -11.185 1.00 91.94 86 ASP A N 1
ATOM 732 C CA . ASP A 1 86 ? 5.688 -6.469 -11.532 1.00 91.94 86 ASP A CA 1
ATOM 733 C C . ASP A 1 86 ? 4.443 -6.912 -12.311 1.00 91.94 86 ASP A C 1
ATOM 735 O O . ASP A 1 86 ? 4.559 -7.595 -13.329 1.00 91.94 86 ASP A O 1
ATOM 739 N N . LEU A 1 87 ? 3.247 -6.474 -11.896 1.00 88.88 87 LEU A N 1
ATOM 740 C CA . LEU A 1 87 ? 2.006 -6.745 -12.629 1.00 88.88 87 LEU A CA 1
ATOM 741 C C . LEU A 1 87 ? 2.001 -6.121 -14.030 1.00 88.88 87 LEU A C 1
ATOM 743 O O . LEU A 1 87 ? 1.526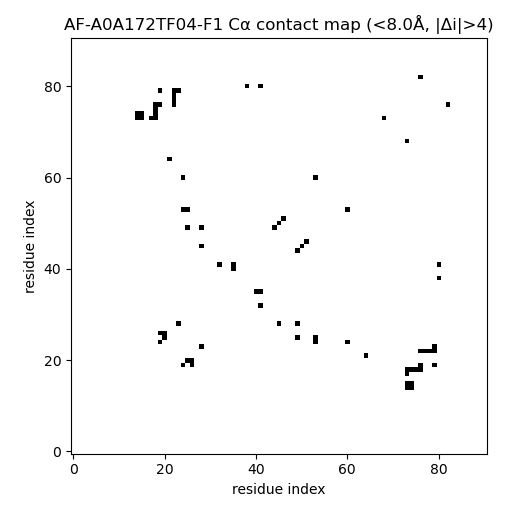 -6.753 -14.972 1.00 88.88 87 LEU A O 1
ATOM 747 N N . ARG A 1 88 ? 2.537 -4.903 -14.183 1.00 83.75 88 ARG A N 1
ATOM 748 C CA . ARG A 1 88 ? 2.640 -4.217 -15.481 1.00 83.75 88 ARG A CA 1
ATOM 749 C C . ARG A 1 88 ? 3.529 -4.980 -16.464 1.00 83.75 88 ARG A C 1
ATOM 751 O O . ARG A 1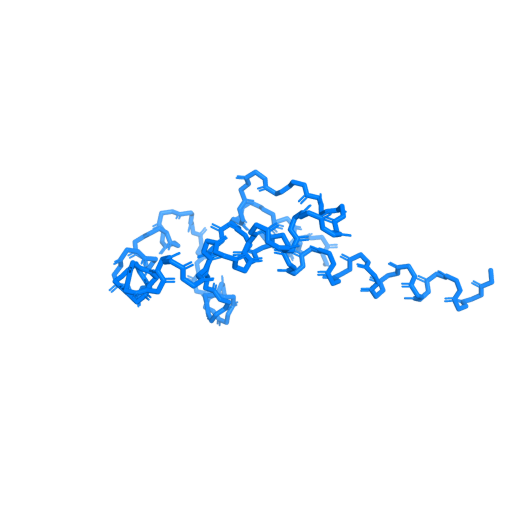 88 ? 3.228 -4.985 -17.651 1.00 83.75 88 ARG A O 1
ATOM 758 N N . TYR A 1 89 ? 4.604 -5.603 -15.984 1.00 77.94 89 TYR A N 1
ATOM 759 C CA . TYR A 1 89 ? 5.542 -6.362 -16.821 1.00 77.94 89 TYR A CA 1
ATOM 760 C C . TYR A 1 89 ? 5.208 -7.857 -16.942 1.00 77.94 89 TYR A C 1
ATOM 762 O O . TYR A 1 89 ? 5.842 -8.558 -17.730 1.00 77.94 89 TYR A O 1
ATOM 770 N N . ALA A 1 90 ? 4.237 -8.358 -16.174 1.00 70.56 90 ALA A N 1
ATOM 771 C CA . ALA A 1 90 ? 3.756 -9.738 -16.253 1.00 70.56 90 ALA A CA 1
ATOM 772 C C . ALA A 1 90 ? 2.741 -9.980 -17.391 1.00 70.56 90 ALA A C 1
ATOM 774 O O . ALA A 1 90 ? 2.367 -11.132 -17.629 1.00 70.56 90 ALA A O 1
ATOM 775 N N . ILE A 1 91 ? 2.289 -8.915 -18.063 1.00 52.38 91 ILE A N 1
ATOM 776 C CA . ILE A 1 91 ? 1.366 -8.924 -19.212 1.00 52.38 91 ILE A CA 1
ATOM 777 C C . ILE A 1 91 ? 2.164 -8.710 -20.500 1.00 52.38 91 ILE A C 1
ATOM 779 O O . ILE A 1 91 ? 1.891 -9.445 -21.476 1.00 52.38 91 ILE A O 1
#